Protein AF-A0A3D2C2X1-F1 (afdb_monomer_lite)

Radius of gyration: 18.45 Å; chains: 1; bounding box: 51×16×51 Å

pLDDT: mean 91.01, std 10.7, range [43.84, 98.19]

Sequence (100 aa):
MFTLPPFEVPLRLIAETAVILLVAIGAGQLLGRLGASLVRRFAAPGWEMLVQRTVAWGLAGLGMANALSAMGVDLSVLLGAAGFVTVAVGFAAQTSMSNF

Secondary structure (DSSP, 8-state):
--PPPTT---HHHHHHHHHHHHHHHHHHHHHHHHHHHHHTTTS-TTHHHHHHHHHHHHHHHHHHHHHHHHTT--HHHHHHHHHHHHHHHHHHHHHHHTT-

Foldseek 3Di:
DDDDDPPDPDPVLVVVLVVLLVCLQVCQQVVLQVVLVVCVVPHDPPVSVVSSVCSNVVSNVVSVLVSCVSVVDDVVVVVVVVVVVVVVVVVVCVVVVVVD

Structure (mmCIF, N/CA/C/O backbone):
data_AF-A0A3D2C2X1-F1
#
_entry.id   AF-A0A3D2C2X1-F1
#
loop_
_atom_site.group_PDB
_atom_site.id
_atom_site.type_symbol
_atom_site.label_atom_id
_atom_site.label_alt_id
_atom_site.label_comp_id
_atom_site.label_asym_id
_atom_site.label_entity_id
_atom_site.label_seq_id
_atom_site.pdbx_PDB_ins_code
_atom_site.Cartn_x
_atom_site.Cartn_y
_atom_site.Cartn_z
_atom_site.occupancy
_atom_site.B_iso_or_equiv
_atom_site.auth_seq_id
_atom_site.auth_comp_id
_atom_site.auth_asym_id
_atom_site.auth_atom_id
_atom_site.pdbx_PDB_model_num
ATOM 1 N N . MET A 1 1 ? -25.788 10.613 22.124 1.00 43.84 1 MET A N 1
ATOM 2 C CA . MET A 1 1 ? -24.369 10.235 21.969 1.00 43.84 1 MET A CA 1
ATOM 3 C C . MET A 1 1 ? -24.193 8.906 22.692 1.00 43.84 1 MET A C 1
ATOM 5 O O . MET A 1 1 ? -24.152 8.897 23.910 1.00 43.84 1 MET A O 1
ATOM 9 N N . PHE A 1 2 ? -24.297 7.784 21.973 1.00 61.28 2 PHE A N 1
ATOM 10 C CA . PHE A 1 2 ? -24.255 6.437 22.562 1.00 61.28 2 PHE A CA 1
ATOM 11 C C . PHE A 1 2 ? -22.784 6.054 22.771 1.00 61.28 2 PHE A C 1
ATOM 13 O O . PHE A 1 2 ? -22.072 5.800 21.803 1.00 61.28 2 PHE A O 1
ATOM 20 N N . THR A 1 3 ? -22.309 6.088 24.014 1.00 57.78 3 THR A N 1
ATOM 21 C CA . THR A 1 3 ? -20.979 5.595 24.391 1.00 57.78 3 THR A CA 1
ATOM 22 C C . THR A 1 3 ? -21.057 4.078 24.545 1.00 57.78 3 THR A C 1
ATOM 24 O O . THR A 1 3 ? -21.812 3.589 25.384 1.00 57.78 3 THR A O 1
ATOM 27 N N . LEU A 1 4 ? -20.331 3.331 23.712 1.00 59.38 4 LEU A N 1
ATOM 28 C CA . LEU A 1 4 ? -20.248 1.872 23.818 1.00 59.38 4 LEU A CA 1
ATOM 29 C C . LEU A 1 4 ? -19.424 1.467 25.055 1.00 59.38 4 LEU A C 1
ATOM 31 O O . LEU A 1 4 ? -18.474 2.175 25.401 1.00 59.38 4 LEU A O 1
ATOM 35 N N . PRO A 1 5 ? -19.764 0.347 25.720 1.00 58.66 5 PRO A N 1
ATOM 36 C CA . PRO A 1 5 ? -18.962 -0.194 26.811 1.00 58.66 5 PRO A CA 1
ATOM 37 C C . PRO A 1 5 ? -17.557 -0.590 26.306 1.00 58.66 5 PRO A C 1
ATOM 39 O O . PRO A 1 5 ? -17.430 -1.081 25.185 1.00 58.66 5 PRO A O 1
ATOM 42 N N . PRO A 1 6 ? -16.499 -0.420 27.120 1.00 64.62 6 PRO A N 1
ATOM 43 C CA . PRO A 1 6 ? -15.099 -0.483 26.676 1.00 64.62 6 PRO A CA 1
ATOM 44 C C . PRO A 1 6 ? -14.571 -1.867 26.243 1.00 64.62 6 PRO A C 1
ATOM 46 O O . PRO A 1 6 ? -13.382 -1.991 25.960 1.00 64.62 6 PRO A O 1
ATOM 49 N N . PHE A 1 7 ? -15.414 -2.904 26.173 1.00 62.75 7 PHE A N 1
ATOM 50 C CA . PHE A 1 7 ? -14.981 -4.297 25.971 1.00 62.75 7 PHE A CA 1
ATOM 51 C C . PHE A 1 7 ? -15.660 -5.018 24.800 1.00 62.75 7 PHE A C 1
ATOM 53 O O . PHE A 1 7 ? -15.275 -6.141 24.483 1.00 62.75 7 PHE A O 1
ATOM 60 N N . GLU A 1 8 ? -16.642 -4.400 24.139 1.00 66.62 8 GLU A N 1
ATOM 61 C CA . GLU A 1 8 ? -17.318 -5.016 22.997 1.00 66.62 8 GLU A CA 1
ATOM 62 C C . GLU A 1 8 ? -16.923 -4.282 21.726 1.00 66.62 8 GLU A C 1
ATOM 64 O O . GLU A 1 8 ? -17.401 -3.181 21.457 1.00 66.62 8 GLU A O 1
ATOM 69 N N . VAL A 1 9 ? -16.026 -4.886 20.942 1.00 73.00 9 VAL A N 1
ATOM 70 C CA . VAL A 1 9 ? -15.779 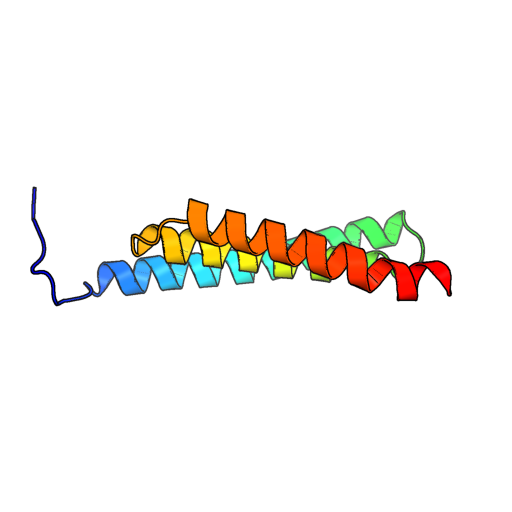-4.428 19.573 1.00 73.00 9 VAL A CA 1
ATOM 71 C C . VAL A 1 9 ? -17.099 -4.612 18.823 1.00 73.00 9 VAL A C 1
ATOM 73 O O . VAL A 1 9 ? -17.514 -5.753 18.601 1.00 73.00 9 VAL A O 1
ATOM 76 N N . PRO A 1 10 ? -17.810 -3.530 18.461 1.00 83.75 10 PRO A N 1
ATOM 77 C CA . PRO A 1 10 ? -19.136 -3.676 17.893 1.00 83.75 10 PRO A CA 1
ATOM 78 C C . PRO A 1 10 ? -19.003 -4.352 16.527 1.00 83.75 10 PRO A C 1
ATOM 80 O O . PRO A 1 10 ? -18.125 -3.998 15.738 1.00 83.75 10 PRO A O 1
ATOM 83 N N . LEU A 1 11 ? -19.908 -5.283 16.208 1.00 86.19 11 LEU A N 1
ATOM 84 C CA . LEU A 1 11 ? -19.925 -5.985 14.914 1.00 86.19 11 LEU A CA 1
ATOM 85 C C . LEU A 1 11 ? -19.856 -5.009 13.727 1.00 86.19 11 LEU A C 1
ATOM 87 O O . LEU A 1 11 ? -19.216 -5.286 12.716 1.00 86.19 11 LEU A O 1
ATOM 91 N N . ARG A 1 12 ? -20.474 -3.833 13.887 1.00 87.56 12 ARG A N 1
ATOM 92 C CA . ARG A 1 12 ? -20.425 -2.738 12.918 1.00 87.56 12 ARG A CA 1
ATOM 93 C C . ARG A 1 12 ? -18.996 -2.271 12.615 1.00 87.56 12 ARG A C 1
ATOM 95 O O . ARG A 1 12 ? -18.693 -2.066 11.448 1.00 87.56 12 ARG A O 1
ATOM 102 N N . LEU A 1 13 ? -18.138 -2.126 13.628 1.00 88.25 13 LEU A N 1
ATOM 103 C CA . LEU A 1 13 ? -16.752 -1.686 13.439 1.00 88.25 13 LEU A CA 1
ATOM 104 C C . LEU A 1 13 ? -15.947 -2.749 12.690 1.00 88.25 13 LEU A C 1
ATOM 106 O O . LEU A 1 13 ? -15.263 -2.428 11.728 1.00 88.25 13 LEU A O 1
ATOM 110 N N . ILE A 1 14 ? -16.101 -4.022 13.069 1.00 89.69 14 ILE A N 1
ATOM 111 C CA . ILE A 1 14 ? -15.444 -5.144 12.380 1.00 89.69 14 ILE A CA 1
ATOM 112 C C . ILE A 1 14 ? -15.856 -5.183 10.904 1.00 89.69 14 ILE A C 1
ATOM 114 O O . ILE A 1 14 ? -15.006 -5.322 10.026 1.00 89.69 14 ILE A O 1
ATOM 118 N N . ALA A 1 15 ? -17.154 -5.036 10.626 1.00 93.25 15 ALA A N 1
ATOM 119 C CA . ALA A 1 15 ? -17.675 -5.016 9.265 1.00 93.25 15 ALA A CA 1
ATOM 120 C C . ALA A 1 15 ? -17.134 -3.825 8.461 1.00 93.25 15 ALA A C 1
ATOM 122 O O . ALA A 1 15 ? -16.717 -4.002 7.320 1.00 93.25 15 ALA A O 1
ATOM 123 N N . GLU A 1 16 ? -17.093 -2.632 9.052 1.00 90.44 16 GLU A N 1
ATOM 124 C CA . GLU A 1 16 ? -16.561 -1.426 8.415 1.00 90.44 16 GLU A CA 1
ATOM 125 C C . GLU A 1 16 ? -15.074 -1.583 8.068 1.00 90.44 16 GLU A C 1
ATOM 127 O O . GLU A 1 16 ? -14.686 -1.396 6.914 1.00 90.44 16 GLU A O 1
AT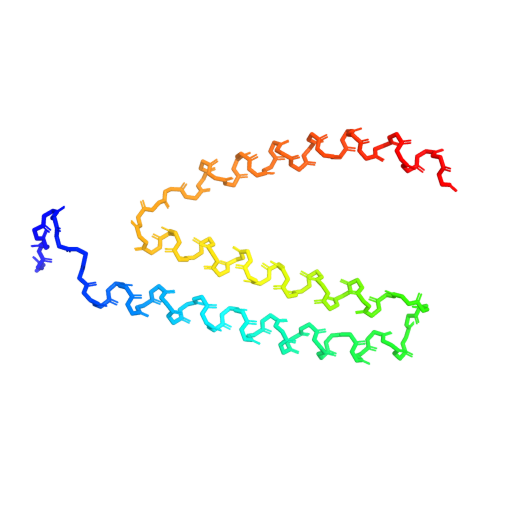OM 132 N N . THR A 1 17 ? -14.258 -2.040 9.021 1.00 93.50 17 THR A N 1
ATOM 133 C CA . THR A 1 17 ? -12.836 -2.333 8.803 1.00 93.50 17 THR A CA 1
ATOM 134 C C . THR A 1 17 ? -12.636 -3.396 7.719 1.00 93.50 17 THR A C 1
ATOM 136 O O . THR A 1 17 ? -11.801 -3.224 6.829 1.00 93.50 17 THR A O 1
ATOM 139 N N . ALA A 1 18 ? -13.422 -4.477 7.741 1.00 94.56 18 ALA A N 1
ATOM 140 C CA . 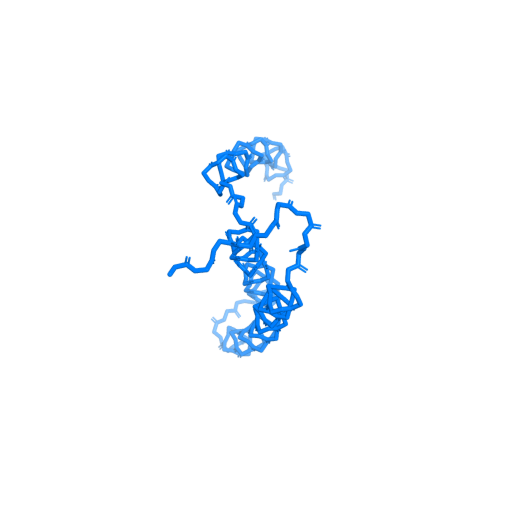ALA A 1 18 ? -13.346 -5.532 6.735 1.00 94.56 18 ALA A CA 1
ATOM 141 C C . ALA A 1 18 ? -13.706 -5.016 5.333 1.00 94.56 18 ALA A C 1
ATOM 143 O O . ALA A 1 18 ? -13.007 -5.321 4.367 1.00 94.56 18 ALA A O 1
ATOM 144 N N . VAL A 1 19 ? -14.754 -4.195 5.215 1.00 96.19 19 VAL A N 1
ATOM 145 C CA . VAL A 1 19 ? -15.153 -3.577 3.944 1.00 96.19 19 VAL A CA 1
ATOM 146 C C . VAL A 1 19 ? -14.057 -2.650 3.424 1.00 96.19 19 VAL A C 1
ATOM 148 O O . VAL A 1 19 ? -13.700 -2.756 2.252 1.00 96.19 19 VAL A O 1
ATOM 151 N N . ILE A 1 20 ? -13.473 -1.801 4.275 1.00 94.94 20 ILE A N 1
ATOM 152 C CA . ILE A 1 20 ? -12.363 -0.913 3.893 1.00 94.94 20 ILE A CA 1
ATOM 153 C C . ILE A 1 20 ? -11.200 -1.725 3.311 1.00 94.94 20 ILE A C 1
ATOM 155 O O . ILE A 1 20 ? -10.695 -1.395 2.236 1.00 94.94 20 ILE A O 1
ATOM 159 N N . LEU A 1 21 ? -10.803 -2.813 3.977 1.00 96.56 21 LEU A N 1
ATOM 160 C CA . LEU A 1 21 ? -9.710 -3.671 3.516 1.00 96.56 21 LEU A CA 1
ATOM 161 C C . LEU A 1 21 ? -10.038 -4.369 2.193 1.00 96.56 21 LEU A C 1
ATOM 163 O O . LEU A 1 21 ? -9.220 -4.353 1.272 1.00 96.56 21 LEU A O 1
ATOM 167 N N . LEU A 1 22 ? -11.232 -4.953 2.070 1.00 97.56 22 LEU A N 1
ATOM 168 C CA . LEU A 1 22 ? -11.660 -5.635 0.847 1.00 97.56 22 LEU A CA 1
ATOM 169 C C . LEU A 1 22 ? -11.715 -4.677 -0.344 1.00 97.56 22 LEU A C 1
ATOM 171 O O . LEU A 1 22 ? -11.221 -5.009 -1.424 1.00 97.56 22 LEU A O 1
ATOM 175 N N . VAL A 1 23 ? -12.265 -3.477 -0.143 1.00 97.88 23 VAL A N 1
ATOM 176 C CA . VAL A 1 23 ? -12.330 -2.438 -1.174 1.00 97.88 23 VAL A CA 1
ATOM 177 C C . VAL A 1 23 ? -10.929 -1.981 -1.561 1.00 97.88 23 VAL A C 1
ATOM 179 O O . VAL A 1 23 ? -10.629 -1.921 -2.750 1.00 97.88 23 VAL A O 1
ATOM 182 N N . ALA A 1 24 ? -10.048 -1.714 -0.597 1.00 97.62 24 ALA A N 1
ATOM 183 C CA . ALA A 1 24 ? -8.686 -1.271 -0.876 1.00 97.62 24 ALA A CA 1
ATOM 184 C C . ALA A 1 24 ? -7.872 -2.323 -1.649 1.00 97.62 24 ALA A C 1
ATOM 186 O O . ALA A 1 24 ? -7.201 -1.987 -2.625 1.00 97.62 24 ALA A O 1
ATOM 187 N N . ILE A 1 25 ? -7.971 -3.601 -1.268 1.00 97.62 25 ILE A N 1
ATOM 188 C CA . ILE A 1 25 ? -7.294 -4.706 -1.964 1.00 97.62 25 ILE A CA 1
ATOM 189 C C . ILE A 1 25 ? -7.878 -4.892 -3.368 1.00 97.62 25 ILE A C 1
ATOM 191 O O . ILE A 1 25 ? -7.125 -4.988 -4.340 1.00 97.62 25 ILE A O 1
ATOM 195 N N . GLY A 1 26 ? -9.207 -4.915 -3.495 1.00 98.00 26 GLY A N 1
ATOM 196 C CA . GLY A 1 26 ? -9.889 -5.064 -4.781 1.00 98.00 26 GLY A CA 1
ATOM 197 C C . GLY A 1 26 ? -9.559 -3.923 -5.745 1.00 98.00 26 GLY A C 1
ATOM 198 O O . GLY A 1 26 ? -9.158 -4.168 -6.885 1.00 98.00 26 GLY A O 1
ATOM 199 N N . ALA A 1 27 ? -9.641 -2.679 -5.267 1.00 98.12 27 ALA A N 1
ATOM 200 C CA . ALA A 1 27 ? -9.248 -1.492 -6.017 1.00 98.12 27 ALA A CA 1
ATOM 201 C C . ALA A 1 27 ? -7.759 -1.526 -6.378 1.00 98.12 27 ALA A C 1
ATOM 203 O O . ALA A 1 27 ? -7.412 -1.255 -7.523 1.00 98.12 27 ALA A O 1
ATOM 204 N N . GLY A 1 28 ? -6.883 -1.929 -5.453 1.00 98.00 28 GLY A N 1
ATOM 205 C CA . GLY A 1 28 ? -5.448 -2.079 -5.694 1.00 98.00 28 GLY A CA 1
ATOM 206 C C . GLY A 1 28 ? -5.126 -3.050 -6.823 1.00 98.00 28 GLY A C 1
ATOM 207 O O . GLY A 1 28 ? -4.359 -2.725 -7.730 1.00 98.00 28 GLY A O 1
ATOM 208 N N . GLN A 1 29 ? -5.751 -4.227 -6.816 1.00 97.38 29 GLN A N 1
ATOM 209 C CA . GLN A 1 29 ? -5.569 -5.212 -7.880 1.00 97.38 29 GLN A CA 1
ATOM 210 C C . GLN A 1 29 ? -6.124 -4.721 -9.219 1.00 97.38 29 GLN A C 1
ATOM 212 O O . GLN A 1 29 ? -5.474 -4.897 -10.252 1.00 97.38 29 GLN A O 1
ATOM 217 N N . LEU A 1 30 ? -7.311 -4.110 -9.212 1.00 98.19 30 LEU A N 1
ATOM 218 C CA . LEU A 1 30 ? -7.949 -3.612 -10.425 1.00 98.19 30 LEU A CA 1
ATOM 219 C C . LEU A 1 30 ? -7.147 -2.459 -11.036 1.00 98.19 30 LEU A C 1
ATOM 221 O O . LEU A 1 30 ? -6.710 -2.553 -12.182 1.00 98.19 30 LEU A O 1
ATOM 225 N N . LEU A 1 31 ? -6.899 -1.403 -10.264 1.00 98.19 31 LEU A N 1
ATOM 226 C CA . LEU A 1 31 ? -6.162 -0.223 -10.710 1.00 98.19 31 LEU A CA 1
ATOM 227 C C . LEU A 1 31 ? -4.715 -0.566 -11.071 1.00 98.19 31 LEU A C 1
ATOM 229 O O . LEU A 1 31 ? -4.205 -0.044 -12.058 1.00 98.19 31 LEU A O 1
ATOM 233 N N . GLY A 1 32 ? -4.074 -1.492 -10.352 1.00 97.69 32 GLY A N 1
ATOM 234 C CA . GLY A 1 32 ? -2.735 -1.969 -10.694 1.00 97.69 32 GLY A CA 1
ATOM 235 C C . GLY A 1 32 ? -2.692 -2.677 -12.048 1.00 97.69 32 GLY A C 1
ATOM 236 O O . GLY A 1 32 ? -1.801 -2.409 -12.852 1.00 97.69 32 GLY A O 1
ATOM 237 N N . ARG A 1 33 ? -3.677 -3.533 -12.352 1.00 97.06 33 ARG A N 1
ATOM 238 C CA . ARG A 1 33 ? -3.790 -4.190 -13.669 1.00 97.06 33 ARG A CA 1
ATOM 239 C C . ARG A 1 33 ? -4.087 -3.191 -14.786 1.00 97.06 33 ARG A C 1
ATOM 241 O O . ARG A 1 33 ? -3.500 -3.294 -15.862 1.00 97.06 33 ARG A O 1
ATOM 248 N N . LEU A 1 34 ? -4.972 -2.225 -14.536 1.00 97.50 34 LEU A N 1
ATOM 249 C CA . LEU A 1 34 ? -5.301 -1.177 -15.504 1.00 97.50 34 LEU A CA 1
ATOM 250 C C . LEU A 1 34 ? -4.082 -0.291 -15.792 1.00 97.50 34 LEU A C 1
ATOM 252 O O . LEU A 1 34 ? -3.729 -0.101 -16.954 1.00 97.50 34 LEU A O 1
ATOM 256 N N . GLY A 1 35 ? -3.390 0.171 -14.750 1.00 96.56 35 GLY A N 1
ATOM 257 C CA . GLY A 1 35 ? -2.161 0.952 -14.876 1.00 96.56 35 GLY A CA 1
ATOM 258 C C . GLY A 1 35 ? -1.061 0.189 -15.613 1.00 96.56 35 GLY A C 1
ATOM 259 O O . GLY A 1 35 ? -0.452 0.727 -16.533 1.00 96.56 35 GLY A O 1
ATOM 260 N N . ALA A 1 36 ? -0.865 -1.091 -15.290 1.00 96.44 36 ALA A N 1
ATOM 261 C CA . ALA A 1 36 ? 0.084 -1.946 -15.996 1.00 96.44 36 ALA A CA 1
ATOM 262 C C . ALA A 1 36 ? -0.260 -2.079 -17.486 1.00 96.44 36 ALA A C 1
ATOM 264 O O . ALA A 1 36 ? 0.616 -1.932 -18.331 1.00 96.44 36 ALA A O 1
ATOM 265 N N . SER A 1 37 ? -1.536 -2.284 -17.830 1.00 95.12 37 SER A N 1
ATOM 266 C CA . SER A 1 37 ? -1.995 -2.352 -19.225 1.00 95.12 37 SER A CA 1
ATOM 267 C C . SER A 1 37 ? -1.702 -1.068 -20.014 1.00 95.12 37 SER A C 1
ATOM 269 O O . S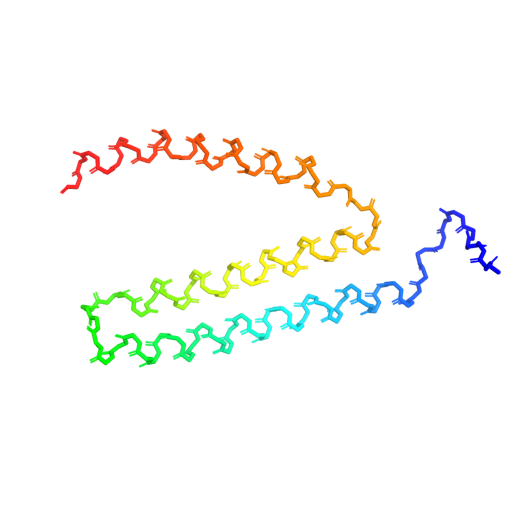ER A 1 37 ? -1.318 -1.136 -21.183 1.00 95.12 37 SER A O 1
ATOM 271 N N . LEU A 1 38 ? -1.832 0.100 -19.375 1.00 94.94 38 LEU A N 1
ATOM 272 C CA . LEU A 1 38 ? -1.486 1.389 -19.982 1.00 94.94 38 LEU A CA 1
ATOM 273 C C . LEU A 1 38 ? 0.025 1.526 -20.186 1.00 94.94 38 LEU A C 1
ATOM 275 O O . LEU A 1 38 ? 0.475 1.877 -21.273 1.00 94.94 38 LEU A O 1
ATOM 279 N N . VAL A 1 39 ? 0.806 1.201 -19.159 1.00 96.06 39 VAL A N 1
ATOM 280 C CA . VAL A 1 39 ? 2.269 1.345 -19.155 1.00 96.06 39 VAL A CA 1
ATOM 281 C C . VAL A 1 39 ? 2.931 0.434 -20.186 1.00 96.06 39 VAL A C 1
ATOM 283 O O . VAL A 1 39 ? 3.866 0.868 -20.854 1.00 96.06 39 VAL A O 1
ATOM 286 N N . ARG A 1 40 ? 2.389 -0.768 -20.431 1.00 94.50 40 ARG A N 1
ATOM 287 C CA . ARG A 1 40 ? 2.873 -1.683 -21.488 1.00 94.50 40 ARG A CA 1
ATOM 288 C C . ARG A 1 40 ? 2.884 -1.072 -22.888 1.00 94.50 40 ARG A C 1
ATOM 290 O O . ARG A 1 40 ? 3.592 -1.574 -23.750 1.00 94.50 40 ARG A O 1
ATOM 297 N N . ARG A 1 41 ? 2.085 -0.030 -23.138 1.00 92.62 41 ARG A N 1
ATOM 298 C CA . ARG A 1 41 ? 2.000 0.618 -24.456 1.00 92.62 41 ARG A CA 1
ATOM 299 C C . ARG A 1 41 ? 3.095 1.657 -24.687 1.00 92.62 41 ARG A C 1
ATOM 301 O O . ARG A 1 41 ? 3.352 1.989 -25.838 1.00 92.62 41 ARG A O 1
ATOM 308 N N . PHE A 1 42 ? 3.699 2.184 -23.620 1.00 92.31 42 PHE A N 1
ATOM 309 C CA . PHE A 1 42 ? 4.566 3.365 -23.696 1.00 92.31 42 PHE A CA 1
ATOM 310 C C . PHE A 1 42 ? 5.910 3.213 -22.969 1.00 92.31 42 PHE A C 1
ATOM 312 O O . PHE A 1 42 ? 6.798 4.033 -23.185 1.00 92.31 42 PHE A O 1
ATOM 319 N N . ALA A 1 43 ? 6.079 2.203 -22.113 1.00 91.44 43 ALA A N 1
ATOM 320 C CA . ALA A 1 43 ? 7.285 2.005 -21.312 1.00 91.44 43 ALA A CA 1
ATOM 321 C C . ALA A 1 43 ? 8.106 0.788 -21.763 1.00 91.44 43 ALA A C 1
ATOM 323 O O . ALA A 1 43 ? 7.615 -0.102 -22.458 1.00 91.44 43 ALA A O 1
ATOM 324 N N . ALA A 1 44 ? 9.370 0.751 -21.329 1.00 91.69 44 ALA A N 1
ATOM 325 C CA . ALA A 1 44 ? 10.257 -0.384 -21.555 1.00 91.69 44 ALA A CA 1
ATOM 326 C C . ALA A 1 44 ? 9.739 -1.666 -20.859 1.00 91.69 44 ALA A C 1
ATOM 328 O O . ALA A 1 44 ? 8.976 -1.578 -19.889 1.00 91.69 44 ALA A O 1
ATOM 329 N N . PRO A 1 45 ? 10.166 -2.860 -21.307 1.00 90.19 45 PRO A N 1
ATOM 330 C CA . PRO A 1 45 ? 9.769 -4.117 -20.680 1.00 90.19 45 PRO A CA 1
ATOM 331 C C . PRO A 1 45 ? 10.094 -4.151 -19.179 1.00 90.19 45 PRO A C 1
ATOM 333 O O . PRO A 1 45 ? 11.194 -3.783 -18.769 1.00 90.19 45 PRO A O 1
ATOM 336 N N . GLY A 1 46 ? 9.144 -4.607 -18.360 1.00 89.56 46 GLY A N 1
ATOM 337 C CA . GLY A 1 46 ? 9.295 -4.774 -16.909 1.00 89.56 46 GLY A CA 1
ATOM 338 C C . GLY A 1 46 ? 8.629 -3.677 -16.072 1.00 89.56 46 GLY A C 1
ATOM 339 O O . GLY A 1 46 ? 8.262 -3.928 -14.918 1.00 89.56 46 GLY A O 1
ATOM 340 N N . TRP A 1 47 ? 8.382 -2.494 -16.646 1.00 94.75 47 TRP A N 1
ATOM 341 C CA . TRP A 1 47 ? 7.678 -1.403 -15.961 1.00 94.75 47 TRP A CA 1
ATOM 342 C C . TRP A 1 47 ? 6.241 -1.767 -15.589 1.00 94.75 47 TRP A C 1
ATOM 344 O O . TRP A 1 47 ? 5.724 -1.302 -14.573 1.00 94.75 47 TRP A O 1
ATOM 354 N N . GLU A 1 48 ? 5.595 -2.642 -16.356 1.00 95.88 48 GLU A N 1
ATOM 355 C CA . GLU A 1 48 ? 4.243 -3.105 -16.068 1.00 95.88 48 GLU A CA 1
ATOM 356 C C . GLU A 1 48 ? 4.155 -3.878 -14.752 1.00 95.88 48 GLU A C 1
ATOM 358 O O . GLU A 1 48 ? 3.198 -3.703 -13.996 1.00 95.88 48 GLU A O 1
ATOM 363 N N . MET A 1 49 ? 5.178 -4.680 -14.439 1.00 96.38 49 MET A N 1
ATOM 364 C CA . MET A 1 49 ? 5.234 -5.442 -13.194 1.00 96.38 49 MET A CA 1
ATOM 365 C C . MET A 1 49 ? 5.439 -4.501 -12.008 1.00 96.38 49 MET A C 1
ATOM 367 O O . MET A 1 49 ? 4.782 -4.659 -10.977 1.00 96.38 49 MET A O 1
ATOM 371 N N . LEU A 1 50 ? 6.326 -3.517 -12.172 1.00 95.88 50 LEU A N 1
ATOM 372 C CA . LEU A 1 50 ? 6.580 -2.469 -11.189 1.00 95.88 50 LEU A CA 1
ATOM 373 C C . LEU A 1 50 ? 5.298 -1.697 -10.878 1.00 95.88 50 LEU A C 1
ATOM 375 O O . LEU A 1 50 ? 4.898 -1.627 -9.721 1.00 95.88 50 LEU A O 1
ATOM 379 N N . VAL A 1 51 ? 4.598 -1.199 -11.898 1.00 97.06 51 VAL A N 1
ATOM 380 C CA . VAL A 1 51 ? 3.351 -0.444 -11.711 1.00 97.06 51 VAL A CA 1
ATOM 381 C C . VAL A 1 51 ? 2.273 -1.307 -11.065 1.00 97.06 51 VAL A C 1
ATOM 383 O O . VAL A 1 51 ? 1.665 -0.880 -10.084 1.00 97.06 51 VAL A O 1
ATOM 386 N N . GLN A 1 52 ? 2.066 -2.535 -11.548 1.00 97.31 52 GLN A N 1
ATOM 387 C CA . GLN A 1 52 ? 1.062 -3.427 -10.972 1.00 97.31 52 GLN A CA 1
ATOM 388 C C . GLN A 1 52 ? 1.315 -3.678 -9.482 1.00 97.31 52 GLN A C 1
ATOM 390 O O . GLN A 1 52 ? 0.383 -3.601 -8.681 1.00 97.31 52 GLN A O 1
ATOM 395 N N . ARG A 1 53 ? 2.563 -3.984 -9.106 1.00 97.06 53 ARG A N 1
ATOM 396 C CA . ARG A 1 53 ? 2.922 -4.284 -7.715 1.00 97.06 53 ARG A CA 1
ATOM 397 C C . ARG A 1 53 ? 2.867 -3.042 -6.838 1.00 97.06 53 ARG A C 1
ATOM 399 O O . ARG A 1 53 ? 2.266 -3.108 -5.771 1.00 97.06 53 ARG A O 1
ATOM 406 N N . THR A 1 54 ? 3.433 -1.923 -7.280 1.00 97.44 54 THR A N 1
ATOM 407 C CA . THR A 1 54 ? 3.451 -0.681 -6.499 1.00 97.44 54 THR A CA 1
ATOM 408 C C . THR A 1 54 ? 2.038 -0.171 -6.233 1.00 97.44 54 THR A C 1
ATOM 410 O O . THR A 1 54 ? 1.727 0.178 -5.099 1.00 97.44 54 THR A O 1
ATOM 413 N N . VAL A 1 55 ? 1.150 -0.191 -7.232 1.00 98.06 55 VAL A N 1
ATOM 414 C CA . VAL A 1 55 ? -0.245 0.249 -7.054 1.00 98.06 55 VAL A CA 1
ATOM 415 C C . VAL A 1 55 ? -1.018 -0.706 -6.145 1.00 98.06 55 VAL A C 1
ATOM 417 O O . VAL A 1 55 ? -1.713 -0.249 -5.238 1.00 98.06 55 VAL A O 1
ATOM 420 N N . ALA A 1 56 ? -0.877 -2.022 -6.339 1.00 97.69 56 ALA A N 1
ATOM 421 C CA . ALA A 1 56 ? -1.587 -3.004 -5.523 1.00 97.69 56 ALA A CA 1
ATOM 422 C C . ALA A 1 56 ? -1.162 -2.945 -4.048 1.00 97.69 56 ALA A C 1
ATOM 424 O O . ALA A 1 56 ? -2.018 -2.847 -3.168 1.00 97.69 56 ALA A O 1
ATOM 425 N N . TRP A 1 57 ? 0.145 -2.959 -3.772 1.00 96.75 57 TRP A N 1
ATOM 426 C CA . TRP A 1 57 ? 0.661 -2.899 -2.403 1.00 96.75 57 TRP A CA 1
ATOM 427 C C . TRP A 1 57 ? 0.498 -1.516 -1.774 1.00 96.75 57 TRP A C 1
ATOM 429 O O . TRP A 1 57 ? 0.210 -1.431 -0.583 1.00 96.75 57 TRP A O 1
ATOM 439 N N . GLY A 1 58 ? 0.605 -0.442 -2.560 1.00 96.94 58 GLY A N 1
ATOM 440 C CA . GLY A 1 58 ? 0.358 0.919 -2.091 1.00 96.94 58 GLY A CA 1
ATOM 441 C C . GLY A 1 58 ? -1.079 1.104 -1.609 1.00 96.94 58 GLY A C 1
ATOM 442 O O . GLY A 1 58 ? -1.301 1.548 -0.485 1.00 96.94 58 GLY A O 1
ATOM 443 N N . LEU A 1 59 ? -2.066 0.692 -2.411 1.00 97.69 59 LEU A N 1
ATOM 444 C CA . LEU A 1 59 ? -3.477 0.781 -2.022 1.00 97.69 59 LEU A CA 1
ATOM 445 C C . LEU A 1 59 ? -3.835 -0.175 -0.882 1.00 97.69 59 LEU A C 1
ATOM 447 O O . LEU A 1 59 ? -4.582 0.219 0.009 1.00 97.69 59 LEU A O 1
ATOM 451 N N . ALA A 1 60 ? -3.263 -1.382 -0.843 1.00 96.81 60 ALA A N 1
ATOM 452 C CA . ALA A 1 60 ? -3.419 -2.274 0.304 1.00 96.81 60 ALA A CA 1
ATOM 453 C C . ALA A 1 60 ? -2.853 -1.652 1.597 1.00 96.81 60 ALA A C 1
ATOM 455 O O . ALA A 1 60 ? -3.510 -1.702 2.635 1.00 96.81 60 ALA A O 1
ATOM 456 N N . GLY A 1 61 ? -1.681 -1.010 1.533 1.00 96.25 61 GLY A N 1
ATOM 457 C CA . GLY A 1 61 ? -1.081 -0.293 2.662 1.00 96.25 61 GLY A CA 1
ATOM 458 C C . GLY A 1 61 ? -1.931 0.889 3.136 1.00 96.25 61 GLY A C 1
ATOM 459 O O . GLY A 1 61 ? -2.161 1.038 4.334 1.00 96.25 61 GLY A O 1
ATOM 460 N N . LEU A 1 62 ? -2.475 1.683 2.208 1.00 96.06 62 LEU A N 1
ATOM 461 C CA . LEU A 1 62 ? -3.418 2.763 2.529 1.00 96.06 62 LEU A CA 1
ATOM 462 C C . LEU A 1 62 ? -4.731 2.232 3.123 1.00 96.06 62 LEU A C 1
ATOM 464 O O . LEU A 1 62 ? -5.277 2.829 4.049 1.00 96.06 62 LEU A O 1
ATOM 468 N N . GLY A 1 63 ? -5.235 1.102 2.624 1.00 96.69 63 GLY A N 1
ATOM 469 C CA . GLY A 1 63 ? -6.388 0.408 3.197 1.00 96.69 63 GLY A CA 1
ATOM 470 C C . GLY A 1 63 ? -6.128 -0.041 4.630 1.00 96.69 63 GLY A C 1
ATOM 471 O O . GLY A 1 63 ? -6.953 0.199 5.505 1.00 96.69 63 GLY A O 1
ATOM 472 N N . MET A 1 64 ? -4.953 -0.621 4.883 1.00 96.00 64 MET A N 1
ATOM 473 C CA . MET A 1 64 ? -4.523 -1.023 6.222 1.00 96.00 64 MET A CA 1
ATOM 474 C C . MET A 1 64 ? -4.402 0.177 7.166 1.00 96.00 64 MET A C 1
ATOM 476 O O . MET A 1 64 ? -4.878 0.119 8.295 1.00 96.00 64 MET A O 1
ATOM 480 N N . ALA A 1 65 ? -3.830 1.291 6.703 1.00 95.62 65 ALA A N 1
ATOM 481 C CA . ALA A 1 65 ? -3.756 2.519 7.489 1.00 95.62 65 ALA A CA 1
ATOM 482 C C . ALA A 1 65 ? -5.157 3.040 7.861 1.00 95.62 65 ALA A C 1
ATOM 484 O O . ALA A 1 65 ? -5.421 3.330 9.026 1.00 95.62 65 ALA A O 1
ATOM 485 N N . ASN A 1 66 ? -6.085 3.089 6.899 1.00 94.56 66 ASN A N 1
ATOM 486 C CA . ASN A 1 66 ? -7.472 3.485 7.163 1.00 94.56 66 ASN A CA 1
ATOM 487 C C . ASN A 1 66 ? -8.181 2.528 8.131 1.00 94.56 66 ASN A C 1
ATOM 489 O O . ASN A 1 66 ? -8.877 2.982 9.034 1.00 94.56 66 ASN A O 1
ATOM 493 N N . ALA A 1 67 ? -7.973 1.220 7.980 1.00 93.81 67 ALA A N 1
ATOM 494 C CA . ALA A 1 67 ? -8.508 0.198 8.874 1.00 93.81 67 ALA A CA 1
ATOM 495 C C . ALA A 1 67 ? -8.030 0.393 10.323 1.00 93.81 67 ALA A C 1
ATOM 497 O O . ALA A 1 67 ? -8.842 0.370 11.244 1.00 93.81 67 ALA A O 1
ATOM 498 N N . LEU A 1 68 ? -6.733 0.641 10.518 1.00 92.69 68 LEU A N 1
ATOM 499 C CA . LEU A 1 68 ? -6.150 0.916 11.833 1.00 92.69 68 LEU A CA 1
ATOM 500 C C . LEU A 1 68 ? -6.680 2.230 12.426 1.00 92.69 68 LEU A C 1
ATOM 502 O O . LEU A 1 68 ? -7.044 2.267 13.600 1.00 92.69 68 LEU A O 1
ATOM 506 N N . SER A 1 69 ? -6.796 3.279 11.610 1.00 92.12 69 SER A N 1
ATOM 507 C CA . SER A 1 69 ? -7.381 4.562 12.021 1.00 92.12 69 SER A CA 1
ATOM 508 C C . SER A 1 69 ? -8.837 4.417 12.472 1.00 92.12 69 SER A C 1
ATOM 510 O O . SER A 1 69 ? -9.215 4.938 13.519 1.00 92.12 69 SER A O 1
ATOM 512 N N . ALA A 1 70 ? -9.642 3.631 11.746 1.00 89.19 70 ALA A N 1
ATOM 513 C CA . ALA A 1 70 ? -11.026 3.340 12.122 1.00 89.19 70 ALA A CA 1
ATOM 514 C C . ALA A 1 70 ? -11.124 2.635 13.488 1.00 89.19 70 ALA A C 1
ATOM 516 O O . ALA A 1 70 ? -12.080 2.851 14.227 1.00 89.19 70 ALA A O 1
ATOM 517 N N . MET A 1 71 ? -10.114 1.841 13.856 1.00 88.25 71 MET A N 1
ATOM 518 C CA . MET A 1 71 ? -10.011 1.192 15.169 1.00 88.25 71 MET A CA 1
ATOM 519 C C . MET A 1 71 ? -9.417 2.099 16.264 1.00 88.25 71 MET A C 1
ATOM 521 O O . MET A 1 71 ? -9.236 1.645 17.392 1.00 88.25 71 MET A O 1
ATOM 525 N N . GLY A 1 72 ? -9.126 3.368 15.963 1.00 90.19 72 GLY A N 1
ATOM 526 C CA . GLY A 1 72 ? -8.602 4.349 16.918 1.00 90.19 72 GLY A CA 1
ATOM 527 C C . GLY A 1 72 ? -7.080 4.344 17.076 1.00 90.19 72 GLY A C 1
ATOM 528 O O . GLY A 1 72 ? -6.567 4.928 18.028 1.00 90.19 72 GLY A O 1
ATOM 529 N N . VAL A 1 73 ? -6.343 3.693 16.172 1.00 93.06 73 VAL A N 1
ATOM 530 C CA . VAL A 1 73 ? -4.875 3.713 16.186 1.00 93.06 73 VAL A CA 1
ATOM 531 C C . VAL A 1 73 ? -4.360 5.063 15.682 1.00 93.06 73 VAL A C 1
ATOM 533 O O . VAL A 1 73 ? -4.754 5.525 14.612 1.00 93.06 73 VAL A O 1
ATOM 536 N N . ASP A 1 74 ? -3.421 5.666 16.414 1.00 94.38 74 ASP A N 1
ATOM 537 C CA . ASP A 1 74 ? -2.731 6.877 15.968 1.00 94.38 74 ASP A CA 1
ATOM 538 C C . ASP A 1 74 ? -1.740 6.559 14.838 1.00 94.38 74 ASP A C 1
ATOM 540 O O . ASP A 1 74 ? -0.643 6.024 15.043 1.00 94.38 74 ASP A O 1
ATOM 544 N N . LEU A 1 75 ? -2.137 6.908 13.615 1.00 95.81 75 LEU A N 1
ATOM 545 C CA . LEU A 1 75 ? -1.318 6.728 12.422 1.00 95.81 75 LEU A CA 1
ATOM 546 C C . LEU A 1 75 ? -0.044 7.573 12.432 1.00 95.81 75 LEU A C 1
ATOM 548 O O . LEU A 1 75 ? 0.902 7.207 11.742 1.00 95.81 75 LEU A O 1
ATOM 552 N N . SER A 1 76 ? 0.026 8.663 13.196 1.00 95.88 76 SER A N 1
ATOM 553 C CA . SER A 1 76 ? 1.203 9.541 13.222 1.00 95.88 76 SER A CA 1
ATOM 554 C C . SER A 1 76 ? 2.443 8.780 13.690 1.00 95.88 76 SER A C 1
ATOM 556 O O . SER A 1 76 ? 3.518 8.899 13.100 1.00 95.88 76 SER A O 1
ATOM 558 N N . VAL A 1 77 ? 2.273 7.925 14.703 1.00 95.19 77 VAL A N 1
ATOM 559 C CA . VAL A 1 77 ? 3.337 7.066 15.241 1.00 95.19 77 VAL A CA 1
ATOM 560 C C . VAL A 1 77 ? 3.754 6.011 14.216 1.00 95.19 77 VAL A C 1
ATOM 562 O O . VAL A 1 77 ? 4.943 5.827 13.958 1.00 95.19 77 VAL A O 1
ATOM 565 N N . LEU A 1 78 ? 2.780 5.341 13.592 1.00 94.88 78 LEU A N 1
ATOM 566 C CA . LEU A 1 78 ? 3.034 4.296 12.597 1.00 94.88 78 LEU A CA 1
ATOM 567 C C . LEU A 1 78 ? 3.706 4.842 11.336 1.00 94.88 78 LEU A C 1
ATOM 569 O O . LEU A 1 78 ? 4.656 4.240 10.843 1.00 94.88 78 LEU A O 1
ATOM 573 N N . LEU A 1 79 ? 3.240 5.980 10.821 1.00 94.38 79 LEU A N 1
ATOM 574 C CA . LEU A 1 79 ? 3.817 6.636 9.649 1.00 94.38 79 LEU A CA 1
ATOM 575 C C . LEU A 1 79 ? 5.212 7.189 9.958 1.00 94.38 79 LEU A C 1
ATOM 577 O O . LEU A 1 79 ? 6.103 7.072 9.118 1.00 94.38 79 LEU A O 1
ATOM 581 N N . GLY A 1 80 ? 5.435 7.708 11.171 1.00 95.12 80 GLY A N 1
ATOM 582 C CA . GLY A 1 80 ? 6.767 8.086 11.644 1.00 95.12 80 GLY A CA 1
ATOM 583 C C . GLY A 1 80 ? 7.736 6.899 11.654 1.00 95.12 80 GLY A C 1
ATOM 584 O O . GLY A 1 80 ? 8.831 6.984 11.094 1.00 95.12 80 GLY A O 1
A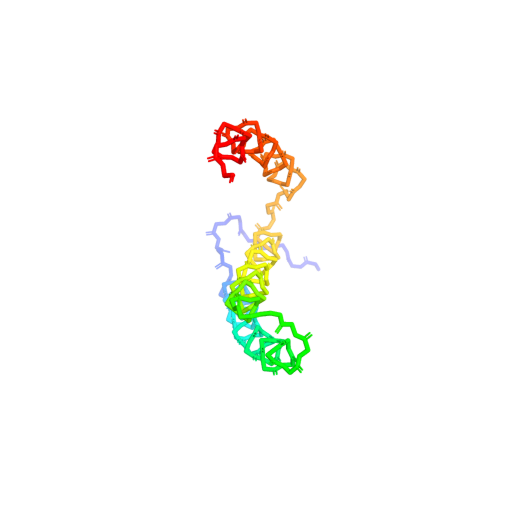TOM 585 N N . ALA A 1 81 ? 7.310 5.759 12.209 1.00 95.88 81 ALA A N 1
ATOM 586 C CA . ALA A 1 81 ? 8.098 4.528 12.210 1.00 95.88 81 ALA A CA 1
ATOM 587 C C . ALA A 1 81 ? 8.337 3.985 10.789 1.00 95.88 81 ALA A C 1
ATOM 589 O O . ALA A 1 81 ? 9.463 3.621 10.449 1.00 95.88 81 ALA A O 1
ATOM 590 N N . ALA A 1 82 ? 7.313 3.981 9.932 1.00 94.69 82 ALA A N 1
ATOM 591 C CA . ALA A 1 82 ? 7.429 3.569 8.535 1.00 94.69 82 ALA A CA 1
ATOM 592 C C . ALA A 1 82 ? 8.410 4.459 7.753 1.00 94.69 82 ALA A C 1
ATOM 594 O O . ALA A 1 82 ? 9.195 3.952 6.950 1.00 94.69 82 ALA A O 1
ATOM 595 N N . GLY A 1 83 ? 8.421 5.768 8.020 1.00 95.38 83 GLY A N 1
ATOM 596 C CA . GLY A 1 83 ? 9.396 6.703 7.463 1.00 95.38 83 GLY A CA 1
ATOM 597 C C . GLY A 1 83 ? 10.828 6.361 7.879 1.00 95.38 83 GLY A C 1
ATOM 598 O O . GLY A 1 83 ? 11.701 6.244 7.020 1.00 95.38 83 GLY A O 1
ATOM 599 N N . PHE A 1 84 ? 11.063 6.107 9.170 1.00 97.12 84 PHE A N 1
ATOM 600 C CA . PHE A 1 84 ? 12.375 5.673 9.665 1.00 97.12 84 PHE A CA 1
ATOM 601 C C . PHE A 1 84 ? 12.837 4.359 9.014 1.00 97.12 84 PHE A C 1
ATOM 603 O O . PHE A 1 84 ? 13.966 4.271 8.531 1.00 97.12 84 PHE A O 1
ATOM 610 N N . VAL A 1 85 ? 11.951 3.360 8.929 1.00 97.31 85 VAL A N 1
ATOM 611 C CA . VAL A 1 85 ? 12.234 2.082 8.252 1.00 97.31 85 VAL A CA 1
ATOM 612 C C . VAL A 1 85 ? 12.560 2.303 6.775 1.00 97.31 85 VAL A C 1
ATOM 614 O O . VAL A 1 85 ? 13.511 1.713 6.269 1.00 97.31 85 VAL A O 1
ATOM 617 N N . THR A 1 86 ? 11.830 3.185 6.088 1.00 95.31 86 THR A N 1
ATOM 618 C CA . THR A 1 86 ? 12.079 3.512 4.675 1.00 95.31 86 THR A CA 1
ATOM 619 C C . THR A 1 86 ? 13.471 4.115 4.481 1.00 95.31 86 THR A C 1
ATOM 621 O O . THR A 1 86 ? 14.193 3.706 3.573 1.00 95.31 86 THR A O 1
ATOM 624 N N . VAL A 1 87 ? 13.887 5.035 5.358 1.00 96.62 87 VAL A N 1
ATOM 625 C CA . VAL A 1 87 ? 15.236 5.622 5.334 1.00 96.62 87 VAL A CA 1
ATOM 626 C C . VAL A 1 87 ? 16.308 4.561 5.600 1.00 96.62 87 VAL A C 1
ATOM 628 O O . VAL A 1 87 ? 17.293 4.495 4.868 1.00 96.62 87 VAL A O 1
ATOM 631 N N . ALA A 1 88 ? 16.109 3.692 6.594 1.00 97.00 88 ALA A N 1
ATOM 632 C CA . ALA A 1 88 ? 17.045 2.614 6.915 1.00 97.00 88 ALA A CA 1
ATOM 633 C C . ALA A 1 88 ? 17.207 1.615 5.755 1.00 97.00 88 ALA A C 1
ATOM 635 O O . ALA A 1 88 ? 18.329 1.261 5.391 1.00 97.00 88 ALA A O 1
ATOM 636 N N . VAL A 1 89 ? 16.097 1.207 5.131 1.00 95.75 89 VAL A N 1
ATOM 637 C CA . VAL A 1 89 ? 16.110 0.378 3.916 1.00 95.75 89 VAL A CA 1
ATOM 638 C C . VAL A 1 89 ? 16.817 1.109 2.779 1.00 95.75 89 VAL A C 1
ATOM 640 O O . VAL A 1 89 ? 17.600 0.489 2.070 1.00 95.75 89 VAL A O 1
ATOM 643 N N . GLY A 1 90 ? 16.605 2.418 2.628 1.00 93.94 90 GLY A N 1
ATOM 644 C CA . GLY A 1 90 ? 17.308 3.246 1.650 1.00 93.94 90 GLY A CA 1
ATOM 645 C C . GLY A 1 90 ? 18.824 3.230 1.846 1.00 93.94 90 GLY A C 1
ATOM 646 O O . GLY A 1 90 ? 19.554 3.012 0.883 1.00 93.94 90 GLY A O 1
ATOM 647 N N . PHE A 1 91 ? 19.305 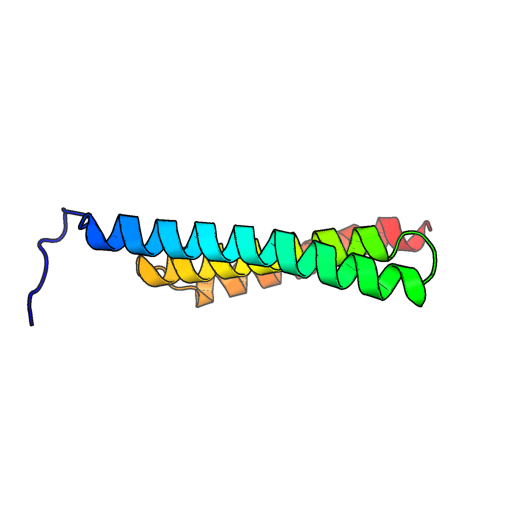3.380 3.084 1.00 94.19 91 PHE A N 1
ATOM 648 C CA . PHE A 1 91 ? 20.732 3.247 3.394 1.00 94.19 91 PHE A CA 1
ATOM 649 C C . PHE A 1 91 ? 21.265 1.847 3.078 1.00 94.19 91 PHE A C 1
ATOM 651 O O . PHE A 1 91 ? 22.333 1.723 2.488 1.00 94.19 91 PHE A O 1
ATOM 658 N N . ALA A 1 92 ? 20.514 0.794 3.406 1.00 93.38 92 ALA A N 1
ATOM 659 C CA . ALA A 1 92 ? 20.917 -0.576 3.096 1.00 93.38 92 ALA A CA 1
ATOM 660 C C . ALA A 1 92 ? 20.937 -0.858 1.580 1.00 93.38 92 ALA A C 1
ATOM 662 O O . ALA A 1 92 ? 21.840 -1.531 1.082 1.00 93.38 92 ALA A O 1
ATOM 663 N N . ALA A 1 93 ? 19.964 -0.324 0.838 1.00 94.50 93 ALA A N 1
ATOM 664 C CA . ALA A 1 93 ? 19.817 -0.526 -0.599 1.00 94.50 93 ALA A CA 1
ATOM 665 C C . ALA A 1 93 ? 20.919 0.159 -1.419 1.00 94.50 93 ALA A C 1
ATOM 667 O O . ALA A 1 93 ? 21.208 -0.299 -2.525 1.00 94.50 93 ALA A O 1
ATOM 668 N N . GLN A 1 94 ? 21.568 1.203 -0.887 1.00 94.44 94 GLN A N 1
ATOM 669 C CA . GLN A 1 94 ? 22.694 1.868 -1.553 1.00 94.44 94 GLN A CA 1
ATOM 670 C C . GLN A 1 94 ? 23.824 0.886 -1.893 1.00 94.44 94 GLN A C 1
ATOM 672 O O . GLN A 1 94 ? 24.352 0.953 -2.997 1.00 94.44 94 GLN A O 1
ATOM 677 N N . THR A 1 95 ? 24.122 -0.080 -1.016 1.00 90.88 95 THR A N 1
ATOM 678 C CA . THR A 1 95 ? 25.149 -1.112 -1.258 1.00 90.88 95 THR A CA 1
ATOM 679 C C . THR A 1 95 ? 24.800 -2.033 -2.430 1.00 90.88 95 THR A C 1
ATOM 681 O O . THR A 1 95 ? 25.682 -2.503 -3.142 1.00 90.88 95 THR A O 1
ATOM 684 N N . SER A 1 96 ? 23.512 -2.324 -2.644 1.00 84.56 96 SER A N 1
ATOM 685 C CA . SER A 1 96 ? 23.065 -3.119 -3.794 1.00 84.56 96 SER A CA 1
ATOM 686 C C . SER A 1 96 ? 22.998 -2.284 -5.073 1.00 84.56 96 SER A C 1
ATOM 688 O O . SER A 1 96 ? 23.387 -2.779 -6.124 1.00 84.56 96 SER A O 1
ATOM 690 N N . MET A 1 97 ? 22.538 -1.030 -4.995 1.00 85.12 97 MET A N 1
ATOM 691 C CA . MET A 1 97 ? 22.449 -0.129 -6.153 1.00 85.12 97 MET A CA 1
ATOM 692 C C . MET A 1 97 ? 23.811 0.290 -6.697 1.00 85.12 97 MET A C 1
ATOM 694 O O . MET A 1 97 ? 23.936 0.458 -7.899 1.00 85.12 97 MET A O 1
ATOM 698 N N . SER A 1 98 ? 24.829 0.446 -5.850 1.00 87.69 98 SER A N 1
ATOM 699 C CA . SER A 1 98 ? 26.178 0.801 -6.308 1.00 87.69 98 SER A CA 1
ATOM 700 C C . SER A 1 98 ? 26.881 -0.320 -7.082 1.00 87.69 98 SER A C 1
ATOM 702 O O . SER A 1 98 ? 27.904 -0.067 -7.709 1.00 87.69 98 SER A O 1
ATOM 704 N N . ASN A 1 99 ? 26.370 -1.553 -6.984 1.00 79.62 99 ASN A N 1
ATOM 705 C CA . ASN A 1 99 ? 26.923 -2.748 -7.629 1.00 79.62 99 ASN A CA 1
ATOM 706 C C . ASN A 1 99 ? 26.177 -3.142 -8.918 1.00 79.62 99 ASN A C 1
ATOM 708 O O . ASN A 1 99 ? 26.589 -4.100 -9.574 1.00 79.62 99 ASN A O 1
ATOM 712 N N . PHE A 1 100 ? 25.076 -2.455 -9.238 1.00 67.00 100 PHE A N 1
ATOM 713 C CA . PHE A 1 100 ? 24.380 -2.535 -10.525 1.00 67.00 100 PHE A CA 1
ATOM 714 C C . PHE A 1 100 ? 25.015 -1.574 -11.531 1.00 67.00 100 PHE A C 1
ATOM 716 O O . PHE A 1 100 ? 25.045 -1.942 -12.726 1.00 67.00 100 PHE A O 1
#